Protein AF-A0A962DSA2-F1 (afdb_monomer)

Mean predicted aligned error: 4.15 Å

Secondary structure (DSSP, 8-state):
-B--HHHHHTT--SS-EEEEEEEETTEEEEEEEEEEETTEEEEEEEEE-TTS-EEE---EE-SS--BEEEEEEEETTEEEEEEEEE-

Sequence (87 aa):
FRLPSSALRNAIAEVASAVYTLTDTHGKAVQVYARMFDGQLQYALAARNSDGLLRLGGWRSFDQEPTLSWTAQATDAGWALTGASLD

Solvent-accessible surface area (backbone atoms only — not comparable to full-atom values): 5113 Å² total; per-residue (Å²): 89,75,48,65,55,79,68,44,66,80,74,46,47,70,62,72,39,81,78,46,76,44,69,37,71,88,41,75,42,36,38,33,34,36,23,34,54,95,93,36,66,28,37,25,53,20,41,45,46,96,87,68,44,75,44,75,51,71,75,44,72,66,99,57,72,41,34,45,46,74,43,68,44,84,51,99,83,41,47,40,75,74,48,74,50,75,87

Foldseek 3Di:
DWQPVVVVLVVAEQDKDWRDFDADLLGTAKTKIWHQDPNAIWIWIFGQDPVRDTDIDDIDGDPDTKDKDWDWDQDPSGIDTDDIDID

Radius of gyration: 13.62 Å; Cα contacts (8 Å, |Δi|>4): 173; chains: 1; bounding box: 34×24×35 Å

Structure (mmCIF, N/CA/C/O backbone):
data_AF-A0A962DSA2-F1
#
_entry.id   AF-A0A962DSA2-F1
#
loop_
_atom_site.group_PDB
_atom_site.id
_atom_site.type_symbol
_atom_site.label_atom_id
_atom_site.label_alt_id
_atom_site.label_comp_id
_atom_site.label_asym_id
_atom_site.label_entity_id
_atom_site.label_seq_id
_atom_site.pdbx_PDB_ins_code
_atom_site.Cartn_x
_atom_site.Cartn_y
_atom_site.Cartn_z
_atom_site.occupancy
_atom_site.B_iso_or_equiv
_atom_site.auth_seq_id
_atom_site.auth_comp_id
_atom_site.auth_asym_id
_atom_site.auth_atom_id
_atom_site.pdbx_PDB_model_num
ATOM 1 N N . PHE A 1 1 ? 2.397 9.518 1.445 1.00 88.56 1 PHE A N 1
ATOM 2 C CA . PHE A 1 1 ? 0.977 9.714 1.071 1.00 88.56 1 PHE A CA 1
ATOM 3 C C . PHE A 1 1 ? 0.107 9.401 2.280 1.00 88.56 1 PHE A C 1
ATOM 5 O O . PHE A 1 1 ? 0.323 8.369 2.898 1.00 88.56 1 PHE A O 1
ATOM 12 N N . ARG A 1 2 ? -0.828 10.281 2.648 1.00 89.62 2 ARG A N 1
ATOM 13 C CA . ARG A 1 2 ? -1.694 10.104 3.825 1.00 89.62 2 ARG A CA 1
ATOM 14 C C . ARG A 1 2 ? -2.988 9.403 3.421 1.00 89.62 2 ARG A C 1
ATOM 16 O O . ARG A 1 2 ? -3.624 9.825 2.458 1.00 89.62 2 ARG A O 1
ATOM 23 N N . LEU A 1 3 ? -3.3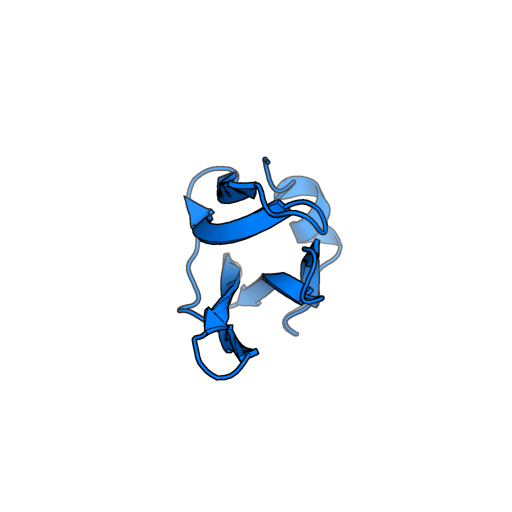61 8.345 4.133 1.00 87.88 3 LEU A N 1
ATOM 24 C CA . LEU A 1 3 ? -4.604 7.622 3.871 1.00 87.88 3 LEU A CA 1
ATOM 25 C C . LEU A 1 3 ? -5.768 8.301 4.608 1.00 87.88 3 LEU A C 1
ATOM 27 O O . LEU A 1 3 ? -5.671 8.513 5.816 1.00 87.88 3 LEU A O 1
ATOM 31 N N . PRO A 1 4 ? -6.875 8.624 3.919 1.00 82.75 4 PRO A N 1
ATOM 32 C CA . PRO A 1 4 ? -7.976 9.379 4.511 1.00 82.75 4 PRO A CA 1
ATOM 33 C C . PRO A 1 4 ? -8.884 8.475 5.359 1.00 82.75 4 PRO A C 1
ATOM 35 O O . PRO A 1 4 ? -9.969 8.075 4.932 1.00 82.75 4 PRO A O 1
ATOM 38 N N . SER A 1 5 ? -8.449 8.134 6.572 1.00 79.44 5 SER A N 1
ATOM 39 C CA . SER A 1 5 ? -9.151 7.199 7.466 1.00 79.44 5 SER A CA 1
ATOM 40 C C . SER A 1 5 ? -10.599 7.589 7.756 1.00 79.44 5 SER A C 1
ATOM 42 O O . SER A 1 5 ? -11.465 6.722 7.855 1.00 79.44 5 SER A O 1
ATOM 44 N N . SER A 1 6 ? -10.875 8.888 7.878 1.00 75.06 6 SER A N 1
ATOM 45 C CA . SER A 1 6 ? -12.215 9.423 8.149 1.00 75.06 6 SER A CA 1
ATOM 46 C C . SER A 1 6 ? -13.211 9.110 7.028 1.00 75.06 6 SER A C 1
ATOM 48 O O . SER A 1 6 ? -14.310 8.632 7.302 1.00 75.06 6 SER A O 1
ATOM 50 N N . ALA A 1 7 ? -12.811 9.303 5.769 1.00 72.56 7 ALA A N 1
ATOM 51 C CA . ALA A 1 7 ? -13.636 8.982 4.607 1.00 72.56 7 ALA A CA 1
ATOM 52 C C . ALA A 1 7 ? -13.828 7.465 4.444 1.00 72.56 7 ALA A C 1
ATOM 54 O O . ALA A 1 7 ? -14.919 7.002 4.118 1.00 72.56 7 ALA A O 1
ATOM 55 N N . LEU A 1 8 ? -12.778 6.684 4.716 1.00 73.69 8 LEU A N 1
ATOM 56 C CA . LEU A 1 8 ? -12.803 5.228 4.571 1.00 73.69 8 LEU A CA 1
ATOM 57 C C . LEU A 1 8 ? -13.712 4.544 5.598 1.00 73.69 8 LEU A C 1
ATOM 59 O O . LEU A 1 8 ? -14.386 3.575 5.259 1.00 73.69 8 LEU A O 1
ATOM 63 N N . ARG A 1 9 ? -13.793 5.059 6.829 1.00 68.06 9 ARG A N 1
ATOM 64 C CA . ARG A 1 9 ? -14.593 4.452 7.907 1.00 68.06 9 ARG A CA 1
ATOM 65 C C . ARG A 1 9 ? -16.087 4.334 7.568 1.00 68.06 9 ARG A C 1
ATOM 67 O O . ARG A 1 9 ? -16.740 3.418 8.045 1.00 68.06 9 ARG A O 1
ATOM 74 N N . ASN A 1 10 ? -16.600 5.223 6.716 1.00 65.56 10 ASN A N 1
ATOM 75 C CA . ASN A 1 10 ? -17.996 5.209 6.264 1.00 65.56 10 ASN A CA 1
ATOM 76 C C . ASN A 1 10 ? -18.225 4.368 4.995 1.00 65.56 10 ASN A C 1
ATOM 78 O O . ASN A 1 10 ? -19.369 4.080 4.657 1.00 65.56 10 ASN A O 1
ATOM 82 N N . ALA A 1 11 ? -17.158 4.006 4.278 1.00 64.81 11 ALA A N 1
ATOM 83 C CA . ALA A 1 11 ? -17.225 3.323 2.984 1.00 64.81 11 ALA A CA 1
ATOM 84 C C . ALA A 1 11 ? -16.782 1.852 3.044 1.00 64.81 11 ALA A C 1
ATOM 86 O O . ALA A 1 1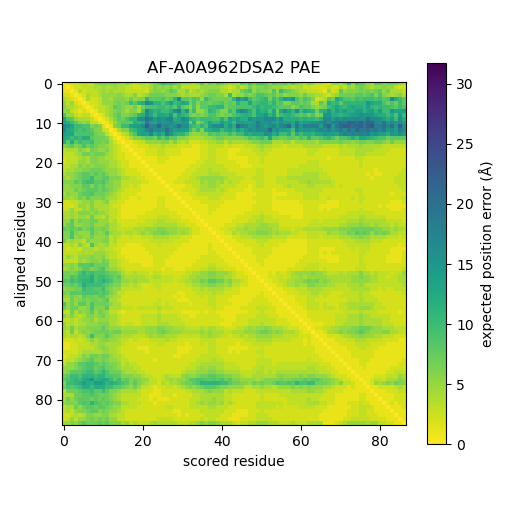1 ? -17.024 1.099 2.101 1.00 64.81 11 ALA A O 1
ATOM 87 N N . ILE A 1 12 ? -16.112 1.441 4.123 1.00 73.69 12 ILE A N 1
ATOM 88 C CA . ILE A 1 12 ? -15.507 0.116 4.255 1.00 73.69 12 ILE A CA 1
ATOM 89 C C . ILE A 1 12 ? -16.326 -0.760 5.201 1.00 73.69 12 ILE A C 1
ATOM 91 O O . ILE A 1 12 ? -16.605 -0.388 6.338 1.00 73.69 12 ILE A O 1
ATOM 95 N N . ALA A 1 13 ? -16.667 -1.952 4.717 1.00 65.56 13 ALA A N 1
ATOM 96 C CA . ALA A 1 13 ? -17.342 -2.997 5.476 1.00 65.56 13 ALA A CA 1
ATOM 97 C C . ALA A 1 13 ? -16.337 -3.919 6.201 1.00 65.56 13 ALA A C 1
ATOM 99 O O . ALA A 1 13 ? -15.123 -3.706 6.181 1.00 65.56 13 ALA A O 1
ATOM 100 N N . GLU A 1 14 ? -16.837 -4.983 6.829 1.00 67.44 14 GLU A N 1
ATOM 101 C CA . GLU A 1 14 ? -15.997 -6.012 7.462 1.00 67.44 14 GLU A CA 1
ATOM 102 C C . GLU A 1 14 ? -15.073 -6.727 6.454 1.00 67.44 14 GLU A C 1
ATOM 104 O O . GLU A 1 14 ? -13.986 -7.211 6.781 1.00 67.44 14 GLU A O 1
ATOM 109 N N . VAL A 1 15 ? -15.474 -6.727 5.179 1.00 79.44 15 VAL A N 1
ATOM 110 C CA . VAL A 1 15 ? -14.681 -7.254 4.070 1.00 79.44 15 VAL A CA 1
ATOM 111 C C . VAL A 1 15 ? -13.563 -6.279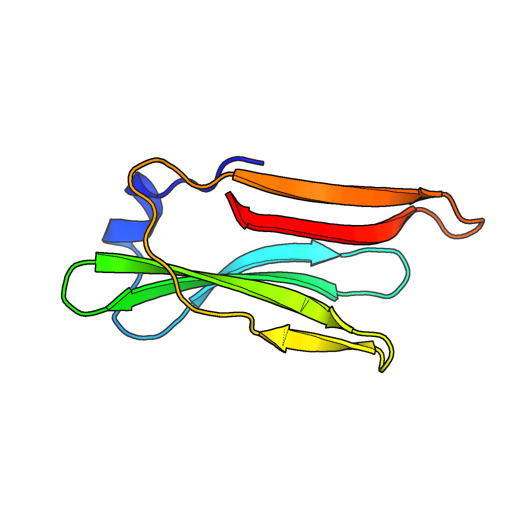 3.696 1.00 79.44 15 VAL A C 1
ATOM 113 O O . VAL A 1 15 ? -13.798 -5.124 3.333 1.00 79.44 15 VAL A O 1
ATOM 116 N N . ALA A 1 16 ? -12.331 -6.787 3.723 1.00 87.81 16 ALA A N 1
ATOM 117 C CA . ALA A 1 16 ? -11.143 -6.056 3.310 1.00 87.81 16 ALA A CA 1
ATOM 118 C C . ALA A 1 16 ? -11.251 -5.536 1.872 1.00 87.81 16 ALA A C 1
ATOM 120 O O . ALA A 1 16 ? -11.473 -6.301 0.936 1.00 87.81 16 ALA A O 1
ATOM 121 N N . SER A 1 17 ? -11.021 -4.236 1.702 1.00 91.44 17 SER A N 1
ATOM 122 C CA . SER A 1 17 ? -11.077 -3.551 0.411 1.00 91.44 17 SER A CA 1
ATOM 123 C C . SER A 1 17 ? -9.757 -2.855 0.105 1.00 91.44 17 SER A C 1
ATOM 125 O O . SER A 1 17 ? -9.070 -2.368 1.004 1.00 91.44 17 SER A O 1
ATOM 127 N N . ALA A 1 18 ? -9.387 -2.811 -1.174 1.00 93.19 18 ALA A N 1
ATOM 128 C CA . ALA A 1 18 ? -8.220 -2.070 -1.634 1.00 93.19 18 ALA A CA 1
ATOM 129 C C . ALA A 1 18 ? -8.510 -0.566 -1.582 1.00 93.19 18 ALA A C 1
ATOM 131 O O . ALA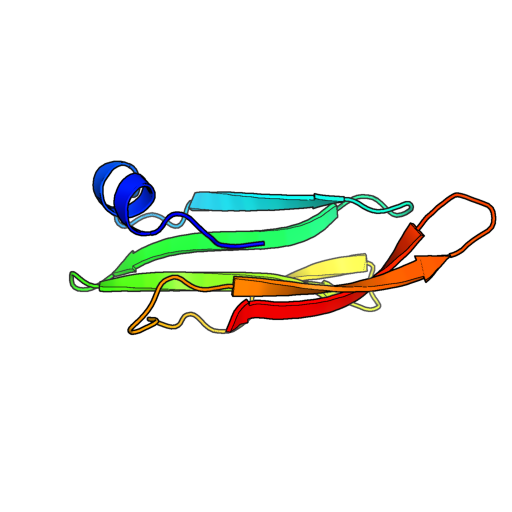 A 1 18 ? -9.451 -0.104 -2.221 1.00 93.19 18 ALA A O 1
ATOM 132 N N . VAL A 1 19 ? -7.698 0.195 -0.851 1.00 94.31 19 VAL A N 1
ATOM 133 C CA . VAL A 1 19 ? -7.890 1.649 -0.683 1.00 94.31 19 VAL A CA 1
ATOM 134 C C . VAL A 1 19 ? -6.827 2.480 -1.381 1.00 94.31 19 VAL A C 1
ATOM 136 O O . VAL A 1 19 ? -7.032 3.662 -1.639 1.00 94.31 19 VAL A O 1
ATOM 139 N N . TYR A 1 20 ? -5.687 1.869 -1.699 1.00 95.19 20 TYR A N 1
ATOM 140 C CA . TYR A 1 20 ? -4.633 2.508 -2.470 1.00 95.19 20 TYR A CA 1
ATOM 141 C C . TYR A 1 20 ? -3.810 1.465 -3.220 1.00 95.19 20 TYR A C 1
ATOM 143 O O . TYR A 1 20 ? -3.587 0.362 -2.721 1.00 95.19 20 TYR A O 1
ATOM 151 N N . THR A 1 21 ? -3.347 1.809 -4.417 1.00 96.81 21 THR A N 1
ATOM 152 C CA . THR A 1 21 ? -2.456 0.972 -5.227 1.00 96.81 21 THR A CA 1
ATOM 153 C C . THR A 1 21 ? -1.360 1.842 -5.814 1.00 96.81 21 THR A C 1
ATOM 155 O O . THR A 1 21 ? -1.643 2.924 -6.323 1.00 96.81 21 THR A O 1
ATOM 158 N N . LEU A 1 22 ? -0.128 1.340 -5.777 1.00 96.75 22 LEU A N 1
ATOM 159 C CA . LEU A 1 22 ? 1.015 1.955 -6.435 1.00 96.75 22 LEU A CA 1
ATOM 160 C C . LEU A 1 22 ? 1.618 0.971 -7.438 1.00 96.75 22 LEU A C 1
ATOM 162 O O . LEU A 1 22 ? 1.911 -0.186 -7.113 1.00 96.75 22 LEU A O 1
ATOM 166 N N . THR A 1 23 ? 1.785 1.448 -8.665 1.00 96.88 23 THR A N 1
ATOM 167 C CA . THR A 1 23 ? 2.391 0.710 -9.772 1.00 96.88 23 THR A CA 1
ATOM 168 C C . THR A 1 23 ? 3.747 1.298 -10.117 1.00 96.88 23 THR A C 1
ATOM 170 O O . THR A 1 23 ? 3.937 2.511 -10.047 1.00 96.88 23 THR A O 1
ATO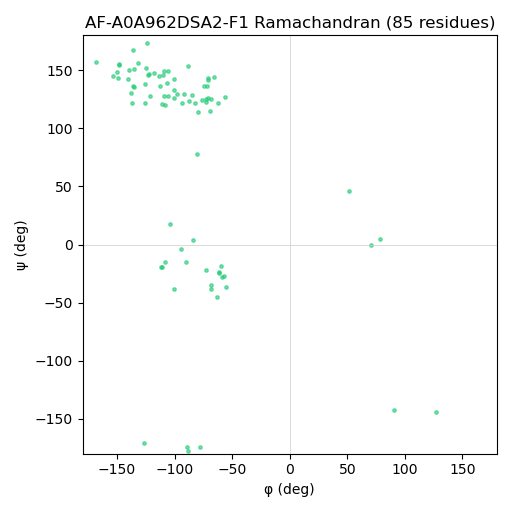M 173 N N . ASP A 1 24 ? 4.662 0.435 -10.524 1.00 96.19 24 ASP A N 1
ATOM 174 C CA . ASP A 1 24 ? 5.989 0.784 -11.007 1.00 96.19 24 ASP A CA 1
ATOM 175 C C . ASP A 1 24 ? 6.225 0.155 -12.389 1.00 96.19 24 ASP A C 1
ATOM 177 O O . ASP A 1 24 ? 5.298 -0.383 -13.004 1.00 96.19 24 ASP A O 1
ATOM 181 N N . THR A 1 25 ? 7.456 0.209 -12.894 1.00 95.81 25 THR A N 1
ATOM 182 C CA . THR A 1 25 ? 7.812 -0.358 -14.208 1.00 95.81 25 THR A CA 1
ATOM 183 C C . THR A 1 25 ? 7.559 -1.862 -14.341 1.00 95.81 25 THR A C 1
ATOM 185 O O . THR A 1 25 ? 7.434 -2.359 -15.457 1.00 95.81 25 THR A O 1
ATOM 188 N N . HIS A 1 26 ? 7.418 -2.588 -13.230 1.00 94.06 26 HIS A N 1
ATOM 189 C CA . HIS A 1 26 ? 7.128 -4.022 -13.198 1.00 94.06 26 HIS A CA 1
ATOM 190 C C . HIS A 1 26 ? 5.660 -4.313 -12.826 1.00 94.06 26 HIS A C 1
ATOM 192 O O . HIS A 1 26 ? 5.318 -5.422 -12.409 1.00 94.06 26 HIS A O 1
ATOM 198 N N . GLY A 1 27 ? 4.774 -3.319 -12.927 1.00 95.25 27 GLY A N 1
ATOM 199 C CA . GLY A 1 27 ? 3.354 -3.449 -12.614 1.00 95.25 27 GLY A CA 1
ATOM 200 C C . GLY A 1 27 ? 3.039 -3.126 -11.155 1.00 95.25 27 GLY A C 1
ATOM 201 O O . GLY A 1 27 ? 3.581 -2.191 -10.574 1.00 95.25 27 GLY A O 1
ATOM 202 N N . LYS A 1 28 ? 2.103 -3.858 -10.542 1.00 96.81 28 LYS A N 1
ATOM 203 C CA . LYS A 1 28 ? 1.650 -3.558 -9.177 1.00 96.81 28 LYS A CA 1
ATOM 204 C C . LYS A 1 28 ? 2.754 -3.856 -8.158 1.00 96.81 28 LYS A C 1
ATOM 206 O O . LYS A 1 28 ? 3.124 -5.013 -7.974 1.00 96.81 28 LYS A O 1
ATOM 211 N N . ALA A 1 29 ? 3.249 -2.820 -7.488 1.00 97.50 29 ALA A N 1
ATOM 212 C CA . ALA A 1 29 ? 4.330 -2.931 -6.512 1.00 97.50 29 ALA A CA 1
ATOM 213 C C . ALA A 1 29 ? 3.803 -2.935 -5.073 1.00 97.50 29 ALA A C 1
ATOM 215 O O . ALA A 1 29 ? 4.307 -3.671 -4.226 1.00 97.50 29 ALA A O 1
ATOM 216 N N . VAL A 1 30 ? 2.771 -2.132 -4.805 1.00 97.62 30 VAL A N 1
ATOM 217 C CA . VAL A 1 30 ? 2.175 -1.982 -3.476 1.00 97.62 30 VAL A CA 1
ATOM 218 C C . VAL A 1 30 ? 0.658 -1.893 -3.580 1.00 97.62 30 VAL A C 1
ATOM 220 O O . VAL A 1 30 ? 0.119 -1.252 -4.484 1.00 97.62 30 VAL A O 1
ATOM 223 N N . GLN A 1 31 ? -0.037 -2.493 -2.617 1.00 97.94 31 GLN A N 1
ATOM 224 C CA . GLN A 1 31 ? -1.464 -2.292 -2.408 1.00 97.94 31 GLN A CA 1
ATOM 225 C C . GLN A 1 31 ? -1.763 -2.163 -0.917 1.00 97.94 31 GLN A C 1
ATOM 227 O O . GLN A 1 31 ? -1.338 -2.995 -0.119 1.00 97.94 31 GLN A O 1
ATOM 232 N N . VAL A 1 32 ? -2.511 -1.130 -0.541 1.00 97.62 32 VAL A N 1
ATOM 233 C CA . VAL A 1 32 ? -3.013 -0.968 0.822 1.00 97.62 32 VAL A CA 1
ATOM 234 C C . VAL A 1 32 ? -4.444 -1.467 0.869 1.00 97.62 32 VAL A C 1
ATOM 236 O O . VAL A 1 32 ? -5.285 -1.055 0.066 1.00 97.62 32 VAL A O 1
ATOM 239 N N . TYR A 1 33 ? -4.710 -2.334 1.835 1.00 96.50 33 TYR A N 1
ATOM 240 C CA . TYR A 1 33 ? -6.048 -2.775 2.178 1.00 96.50 33 TYR A CA 1
ATOM 241 C C . TYR A 1 33 ? -6.492 -2.127 3.476 1.00 96.50 33 TYR A C 1
ATOM 243 O O . TYR A 1 33 ? -5.671 -1.877 4.359 1.00 96.50 33 TYR A O 1
ATOM 251 N N . ALA A 1 34 ? -7.793 -1.909 3.597 1.00 96.00 34 ALA A N 1
ATOM 252 C CA . ALA A 1 34 ? -8.419 -1.527 4.847 1.00 96.00 34 ALA A CA 1
ATOM 253 C C . ALA A 1 34 ? -9.697 -2.336 5.080 1.00 96.00 34 ALA A C 1
ATOM 255 O O . ALA A 1 34 ? -10.343 -2.787 4.130 1.00 96.00 34 ALA A O 1
ATOM 256 N N . ARG A 1 35 ? -10.032 -2.542 6.352 1.00 94.19 35 ARG A N 1
ATOM 257 C CA . ARG A 1 35 ? -11.246 -3.232 6.802 1.00 94.19 35 ARG A CA 1
ATOM 258 C C . ARG A 1 35 ? -11.715 -2.657 8.130 1.00 94.19 35 ARG A C 1
ATOM 260 O O . ARG A 1 35 ? -10.887 -2.191 8.914 1.00 94.19 35 ARG A O 1
ATOM 267 N N . MET A 1 36 ? -13.005 -2.769 8.411 1.00 92.81 36 MET A N 1
ATOM 268 C CA . MET A 1 36 ? -13.504 -2.654 9.780 1.00 92.81 36 MET A CA 1
ATOM 269 C C . MET A 1 36 ? -13.440 -4.032 10.439 1.00 92.81 36 MET A C 1
ATOM 271 O O . MET A 1 36 ? -13.990 -4.988 9.913 1.00 92.81 36 MET A O 1
ATOM 275 N N . PHE A 1 37 ? -12.752 -4.164 11.566 1.00 91.00 37 PHE A N 1
ATOM 276 C CA . PHE A 1 37 ? -12.674 -5.414 12.318 1.00 91.00 37 PHE A CA 1
ATOM 277 C C . PHE A 1 37 ? -12.827 -5.103 13.801 1.00 91.00 37 PHE A C 1
ATOM 279 O O . PHE A 1 37 ? -12.071 -4.294 14.335 1.00 91.00 37 PHE A O 1
ATOM 286 N N . ASP A 1 38 ? -13.837 -5.702 14.433 1.00 89.62 38 ASP A N 1
ATOM 287 C CA . ASP A 1 38 ? -14.187 -5.465 15.840 1.00 89.62 38 ASP A CA 1
ATOM 288 C C . ASP A 1 38 ? -14.339 -3.967 16.187 1.00 89.62 38 ASP A C 1
ATOM 290 O O . ASP A 1 38 ? -13.742 -3.428 17.117 1.00 89.62 38 ASP A O 1
ATOM 294 N N . GLY A 1 39 ? -15.062 -3.230 15.334 1.00 87.94 39 GLY A N 1
ATOM 295 C CA . GLY A 1 39 ? -15.271 -1.784 15.492 1.00 87.94 39 GLY A CA 1
ATOM 296 C C . GLY A 1 39 ? -14.032 -0.913 15.239 1.00 87.94 39 GLY A C 1
ATOM 297 O O . GLY A 1 39 ? -14.126 0.316 15.289 1.00 87.94 39 GLY A O 1
ATOM 298 N N . GLN A 1 40 ? -12.884 -1.509 14.906 1.00 91.12 40 GLN A N 1
ATOM 299 C CA . GLN A 1 40 ? -11.649 -0.794 14.606 1.00 91.12 40 GLN A CA 1
ATOM 300 C C . GLN A 1 40 ? -11.329 -0.802 13.113 1.00 91.12 40 GLN A C 1
ATOM 302 O O . GLN A 1 40 ? -11.451 -1.814 12.427 1.00 91.12 40 GLN A O 1
ATOM 307 N N . LEU A 1 41 ? -10.869 0.342 12.610 1.00 92.88 41 LEU A N 1
ATOM 308 C CA . LEU A 1 41 ? -10.353 0.445 11.252 1.00 92.88 41 LEU A CA 1
ATOM 309 C C . LEU A 1 41 ? -8.920 -0.093 11.229 1.00 92.88 41 LEU A C 1
ATOM 311 O O . LEU A 1 41 ? -8.025 0.496 11.835 1.00 92.88 41 LEU A O 1
ATOM 315 N N . GLN A 1 42 ? -8.719 -1.205 10.529 1.00 95.50 42 GLN A N 1
ATOM 316 C CA . GLN A 1 42 ? -7.419 -1.841 10.356 1.00 95.50 42 GLN A CA 1
ATOM 317 C C . GLN A 1 42 ? -6.925 -1.676 8.926 1.00 95.50 42 GLN A C 1
ATOM 319 O O . GLN A 1 42 ? -7.712 -1.691 7.979 1.00 95.50 42 GLN A O 1
ATOM 324 N N . TYR A 1 43 ? -5.606 -1.617 8.774 1.00 97.12 43 TYR A N 1
ATOM 325 C CA . TYR A 1 43 ? -4.934 -1.589 7.485 1.00 97.12 43 TYR A CA 1
ATOM 326 C C . TYR A 1 43 ? -3.914 -2.712 7.379 1.00 97.12 43 TYR A C 1
ATOM 328 O O . TYR A 1 43 ? -3.317 -3.126 8.374 1.00 97.12 43 TYR A O 1
ATOM 336 N N . ALA A 1 44 ? -3.679 -3.158 6.152 1.00 97.75 44 ALA A N 1
ATOM 337 C CA . ALA A 1 44 ? -2.587 -4.055 5.815 1.00 97.75 44 ALA A CA 1
ATOM 338 C C . ALA A 1 44 ? -1.899 -3.573 4.536 1.00 97.75 44 ALA A C 1
ATOM 340 O O . ALA A 1 44 ? -2.547 -3.206 3.552 1.00 97.75 44 ALA A O 1
ATOM 341 N N . LEU A 1 45 ? -0.569 -3.585 4.561 1.00 98.19 45 LEU A N 1
ATOM 342 C CA . LEU A 1 45 ? 0.267 -3.282 3.408 1.00 98.19 45 LEU A CA 1
ATOM 343 C C . LEU A 1 45 ? 0.610 -4.590 2.699 1.00 98.19 45 LEU A C 1
ATOM 345 O O . LEU A 1 45 ? 1.202 -5.477 3.309 1.00 98.19 45 LEU A O 1
ATOM 349 N N . ALA A 1 46 ? 0.264 -4.706 1.422 1.00 98.12 46 ALA A N 1
ATOM 350 C CA . ALA A 1 46 ? 0.805 -5.736 0.553 1.00 98.12 46 ALA A CA 1
ATOM 351 C C . ALA A 1 46 ? 1.915 -5.145 -0.316 1.00 98.12 46 ALA A C 1
ATOM 353 O O . ALA A 1 46 ? 1.682 -4.161 -1.018 1.00 98.12 46 ALA A O 1
ATOM 354 N N . ALA A 1 47 ? 3.096 -5.757 -0.290 1.00 97.69 47 ALA A N 1
ATOM 355 C CA . ALA A 1 47 ? 4.241 -5.353 -1.101 1.00 97.69 47 ALA A CA 1
ATOM 356 C C . ALA A 1 47 ? 4.702 -6.512 -1.987 1.00 97.69 47 ALA A C 1
ATOM 358 O O . ALA A 1 47 ? 4.574 -7.684 -1.616 1.00 97.69 47 ALA A O 1
ATOM 359 N N . ARG A 1 48 ? 5.205 -6.187 -3.178 1.00 97.19 48 ARG A N 1
ATOM 360 C CA . ARG A 1 48 ? 5.711 -7.180 -4.125 1.00 97.19 48 ARG A CA 1
ATOM 361 C C . ARG A 1 48 ? 7.023 -7.755 -3.597 1.00 97.19 48 ARG A C 1
ATOM 363 O O . ARG A 1 48 ? 7.937 -7.002 -3.279 1.00 97.19 48 ARG A O 1
ATOM 370 N N . ASN A 1 49 ? 7.100 -9.077 -3.483 1.00 92.88 49 ASN A N 1
ATOM 371 C CA . ASN A 1 49 ? 8.311 -9.773 -3.055 1.00 92.88 49 ASN A CA 1
ATOM 372 C C . ASN A 1 49 ? 9.236 -10.095 -4.246 1.00 92.88 49 ASN A C 1
ATOM 374 O O . ASN A 1 49 ? 8.934 -9.765 -5.394 1.00 92.88 49 ASN A O 1
ATOM 378 N N . SER A 1 50 ? 10.356 -10.769 -3.969 1.00 90.75 50 SER A N 1
ATOM 379 C CA . SER A 1 50 ? 11.330 -11.217 -4.977 1.00 90.75 50 SER A CA 1
ATOM 380 C C . SER A 1 50 ? 10.738 -12.117 -6.064 1.00 90.75 50 SER A C 1
ATOM 382 O O . SER A 1 50 ? 11.240 -12.121 -7.181 1.00 90.75 50 SER A O 1
ATOM 384 N N . ASP A 1 51 ? 9.657 -12.840 -5.763 1.00 92.06 51 ASP A N 1
ATOM 385 C CA . ASP A 1 51 ? 8.983 -13.735 -6.713 1.00 92.06 51 ASP A CA 1
ATOM 386 C C . ASP A 1 51 ? 7.988 -12.980 -7.613 1.00 92.06 51 ASP A C 1
ATOM 388 O O . ASP A 1 51 ? 7.237 -13.589 -8.372 1.00 92.06 51 ASP A O 1
ATOM 392 N N . GLY A 1 52 ? 7.921 -11.648 -7.495 1.00 92.50 52 GLY A N 1
ATOM 393 C CA . GLY A 1 52 ? 7.016 -10.800 -8.268 1.00 92.50 52 GLY A CA 1
ATOM 394 C C . GLY A 1 52 ? 5.569 -10.794 -7.768 1.00 92.50 52 GLY A C 1
ATOM 395 O O . GLY A 1 52 ? 4.717 -10.154 -8.383 1.00 92.50 52 GLY A O 1
ATOM 396 N N . LEU A 1 53 ? 5.270 -11.454 -6.644 1.00 94.81 53 LEU A N 1
ATOM 397 C CA . LEU A 1 53 ? 3.919 -11.558 -6.091 1.00 94.81 53 LEU A CA 1
ATOM 398 C C . LEU A 1 53 ? 3.705 -10.573 -4.942 1.00 94.81 53 LEU A C 1
ATOM 400 O O . LEU A 1 53 ? 4.581 -10.370 -4.101 1.00 94.81 53 LEU A O 1
ATOM 404 N N . LEU A 1 54 ? 2.504 -9.995 -4.856 1.00 96.19 54 LEU A N 1
ATOM 405 C CA . LEU A 1 54 ? 2.107 -9.225 -3.679 1.00 96.19 54 LEU A CA 1
ATOM 406 C C . LEU A 1 54 ? 1.947 -10.150 -2.471 1.00 96.19 54 LEU A C 1
ATOM 408 O O . LEU A 1 54 ? 1.167 -11.104 -2.500 1.00 96.19 54 LEU A O 1
ATOM 412 N N . ARG A 1 55 ? 2.645 -9.829 -1.383 1.00 96.62 55 ARG A N 1
ATOM 413 C CA . ARG A 1 55 ? 2.517 -10.509 -0.094 1.00 96.62 55 ARG A CA 1
ATOM 414 C C . ARG A 1 55 ? 1.876 -9.565 0.904 1.00 96.62 55 ARG A C 1
ATOM 416 O O . ARG A 1 55 ? 2.392 -8.476 1.140 1.00 96.62 55 ARG A O 1
ATOM 423 N N . LEU A 1 56 ? 0.736 -9.978 1.453 1.00 97.06 5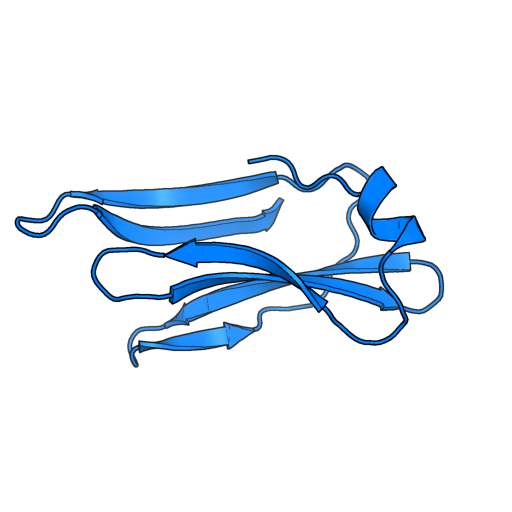6 LEU A N 1
ATOM 424 C CA . LEU A 1 56 ? 0.015 -9.213 2.462 1.00 97.06 56 LEU A CA 1
ATOM 425 C C . LEU A 1 56 ? 0.773 -9.275 3.793 1.00 97.06 56 LEU A C 1
ATOM 427 O O . LEU A 1 56 ? 1.069 -10.362 4.285 1.00 97.06 56 LEU A O 1
ATOM 431 N N . GLY A 1 57 ? 1.079 -8.112 4.360 1.00 96.62 57 GLY A N 1
ATOM 432 C CA . GLY A 1 57 ? 1.615 -7.987 5.710 1.00 96.62 57 GLY A CA 1
ATOM 433 C C . GLY A 1 57 ? 0.542 -8.127 6.793 1.00 96.62 57 GLY A C 1
ATOM 434 O O . GLY A 1 57 ? -0.627 -8.406 6.523 1.00 96.62 57 GLY A O 1
ATOM 435 N N . GLY A 1 58 ? 0.948 -7.904 8.042 1.00 96.88 58 GLY A N 1
ATOM 436 C CA . GLY A 1 58 ? 0.040 -7.937 9.186 1.00 96.88 58 GLY A CA 1
ATOM 437 C C . GLY A 1 58 ? -1.008 -6.821 9.149 1.00 96.88 58 GLY A C 1
ATOM 438 O O . GLY A 1 58 ? -0.724 -5.692 8.740 1.00 96.88 58 GLY A O 1
ATOM 439 N N . TRP A 1 59 ? -2.211 -7.149 9.620 1.00 97.06 59 TRP A N 1
ATOM 440 C CA . TRP A 1 59 ? -3.258 -6.172 9.905 1.00 97.06 59 TRP A CA 1
ATOM 441 C C . TRP A 1 59 ? -2.936 -5.408 11.185 1.00 97.06 59 TRP A C 1
ATOM 443 O O . TRP A 1 59 ? -2.551 -6.012 12.185 1.00 97.06 59 TRP A O 1
ATOM 453 N N . ARG A 1 60 ? -3.129 -4.090 11.166 1.00 96.75 60 ARG A N 1
ATOM 454 C CA . ARG A 1 60 ? -2.924 -3.225 12.333 1.00 96.75 60 ARG A CA 1
ATOM 455 C C . ARG A 1 60 ? -3.847 -2.017 12.313 1.00 96.75 60 ARG A C 1
ATOM 457 O O . ARG A 1 60 ? -4.195 -1.509 11.246 1.00 96.75 60 ARG A O 1
ATOM 464 N N . SER A 1 61 ? -4.221 -1.574 13.503 1.00 95.38 61 SER A N 1
ATOM 465 C CA . SER A 1 61 ? -4.899 -0.300 13.736 1.00 95.38 61 SER A CA 1
ATOM 466 C C . SER A 1 61 ? -3.851 0.800 13.927 1.00 95.38 61 SER A C 1
ATOM 468 O O . SER A 1 61 ? -2.734 0.520 14.358 1.00 95.38 61 SER A O 1
ATOM 470 N N . PHE A 1 62 ? -4.216 2.041 13.615 1.00 93.06 62 PHE A N 1
ATOM 471 C CA . PHE A 1 62 ? -3.375 3.217 13.834 1.00 93.06 62 PHE A CA 1
ATOM 472 C C . PHE A 1 62 ? -4.155 4.246 14.652 1.00 93.06 62 PHE A C 1
ATOM 474 O O . PHE A 1 62 ? -5.336 4.477 14.383 1.00 93.06 62 PHE A O 1
ATOM 481 N N . ASP A 1 63 ? -3.490 4.871 15.625 1.00 89.81 63 ASP A N 1
ATOM 482 C CA . ASP A 1 63 ? -4.096 5.914 16.467 1.00 89.81 63 ASP A CA 1
ATOM 483 C C . ASP A 1 63 ? -4.289 7.233 15.707 1.00 89.81 63 ASP A C 1
ATOM 485 O O . ASP A 1 63 ? -5.107 8.070 16.086 1.00 89.81 63 ASP A O 1
ATOM 489 N N . GLN A 1 64 ? -3.526 7.425 14.631 1.00 90.44 64 GLN A N 1
ATOM 490 C CA . GLN A 1 64 ? -3.573 8.579 13.739 1.00 90.44 64 GLN A CA 1
ATOM 491 C C . GLN A 1 64 ? -3.818 8.121 12.297 1.00 90.44 64 GLN A C 1
ATOM 493 O O . GLN A 1 64 ? -3.842 6.928 11.995 1.00 90.44 64 GLN A O 1
ATOM 498 N N . GLU A 1 65 ? -4.020 9.072 11.385 1.00 90.25 65 GLU A N 1
ATOM 499 C CA . GLU A 1 65 ? -4.110 8.745 9.962 1.00 90.25 65 GLU A CA 1
ATOM 500 C C . GLU A 1 65 ? -2.794 8.129 9.464 1.00 90.25 65 GLU A C 1
ATOM 502 O O . GLU A 1 65 ? -1.754 8.793 9.545 1.00 90.25 65 GLU A O 1
ATOM 507 N N . PRO A 1 66 ? -2.827 6.898 8.921 1.00 94.88 66 PRO A N 1
ATOM 508 C CA . PRO A 1 66 ? -1.616 6.220 8.517 1.00 94.88 66 PRO A CA 1
ATOM 509 C C . PRO A 1 66 ? -1.017 6.870 7.273 1.00 94.88 66 PRO A C 1
ATOM 511 O O . PRO A 1 66 ? -1.712 7.298 6.339 1.00 94.88 66 PRO A O 1
ATOM 514 N N . THR A 1 67 ? 0.306 6.903 7.248 1.00 96.69 67 THR A N 1
ATOM 515 C CA . THR A 1 67 ? 1.112 7.423 6.156 1.00 96.69 67 THR A CA 1
ATOM 516 C C . THR A 1 67 ? 1.795 6.272 5.435 1.00 96.69 67 THR A C 1
ATOM 518 O O . THR A 1 67 ? 2.583 5.524 6.003 1.00 96.69 67 THR A O 1
ATOM 521 N N . LEU A 1 68 ? 1.504 6.144 4.142 1.00 97.62 68 LEU A N 1
ATOM 522 C CA . LEU A 1 68 ? 2.242 5.275 3.235 1.00 97.62 68 LEU A CA 1
ATOM 523 C C . LEU A 1 68 ? 3.506 5.997 2.760 1.00 97.62 68 LEU A C 1
ATOM 525 O O . LEU A 1 68 ? 3.412 7.052 2.118 1.00 97.62 68 LEU A O 1
ATOM 529 N N . SER A 1 69 ? 4.658 5.391 3.015 1.00 97.69 69 SER A N 1
ATOM 530 C CA . SER A 1 69 ? 5.971 5.839 2.550 1.00 97.69 69 SER A CA 1
ATOM 531 C C . SER A 1 69 ? 6.590 4.777 1.645 1.00 97.69 69 SER A C 1
ATOM 533 O O . SER A 1 69 ? 6.337 3.586 1.819 1.00 97.69 69 SER A O 1
ATOM 535 N N . TRP A 1 70 ? 7.382 5.186 0.655 1.00 97.19 70 TRP A N 1
ATOM 536 C CA . TRP A 1 70 ? 8.063 4.257 -0.247 1.00 97.19 70 TRP A CA 1
ATOM 537 C C . TRP A 1 70 ? 9.400 4.809 -0.728 1.00 97.19 70 TRP A C 1
ATOM 539 O O . TRP A 1 70 ? 9.604 6.021 -0.795 1.00 97.19 70 TRP A O 1
ATOM 549 N N . THR A 1 71 ? 10.292 3.896 -1.099 1.00 97.38 71 THR A N 1
ATOM 550 C CA . THR A 1 71 ? 11.542 4.190 -1.800 1.00 97.38 71 THR A CA 1
ATOM 551 C C . THR A 1 71 ? 11.488 3.603 -3.200 1.00 97.38 71 THR A C 1
ATOM 553 O O . THR A 1 71 ? 10.901 2.543 -3.429 1.00 97.38 71 THR A O 1
ATOM 556 N N . ALA A 1 72 ? 12.099 4.301 -4.152 1.00 97.00 72 ALA A N 1
ATOM 557 C CA . ALA A 1 72 ? 12.186 3.860 -5.532 1.00 97.00 72 ALA A CA 1
ATOM 558 C C . ALA A 1 72 ? 13.571 4.162 -6.101 1.00 97.00 72 ALA A C 1
ATOM 560 O O . ALA A 1 72 ? 14.222 5.130 -5.708 1.00 97.00 72 ALA A O 1
ATOM 561 N N . GLN A 1 73 ? 13.997 3.329 -7.039 1.00 97.31 73 GLN A N 1
ATOM 562 C CA . GLN A 1 73 ? 15.229 3.483 -7.789 1.00 97.31 73 GLN A CA 1
ATOM 563 C C . GLN A 1 73 ? 14.895 3.774 -9.253 1.00 97.31 73 GLN A C 1
ATOM 565 O O . GLN A 1 73 ? 14.002 3.151 -9.832 1.00 97.31 73 GLN A O 1
ATOM 570 N N . ALA A 1 74 ? 15.608 4.731 -9.845 1.00 97.06 74 ALA A N 1
ATOM 571 C CA . ALA A 1 74 ? 15.505 5.010 -11.269 1.00 97.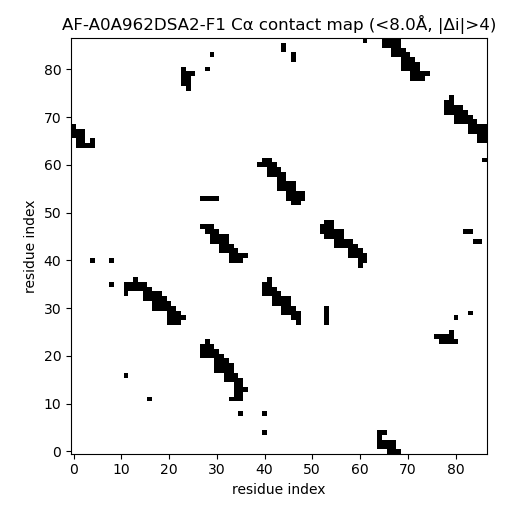06 74 ALA A CA 1
ATOM 572 C C . ALA A 1 74 ? 16.142 3.873 -12.084 1.00 97.06 74 ALA A C 1
ATOM 574 O O . ALA A 1 74 ? 17.175 3.315 -11.713 1.00 97.06 74 ALA A O 1
ATOM 575 N N . THR A 1 75 ? 15.512 3.549 -13.202 1.00 94.88 75 THR A N 1
ATOM 576 C CA . THR A 1 75 ? 15.908 2.537 -14.183 1.00 94.88 75 THR A CA 1
ATOM 577 C C . THR A 1 75 ? 15.726 3.122 -15.580 1.00 94.88 75 THR A C 1
ATOM 579 O O . THR A 1 75 ? 15.024 4.123 -15.745 1.00 94.88 75 THR A O 1
ATOM 582 N N . ASP A 1 76 ? 16.270 2.461 -16.599 1.00 94.94 76 ASP A N 1
ATOM 583 C CA . ASP A 1 76 ? 16.107 2.892 -17.995 1.00 94.94 76 ASP A CA 1
ATOM 584 C C . ASP A 1 76 ? 14.637 2.892 -18.456 1.00 94.94 76 ASP A C 1
ATOM 586 O O . ASP A 1 76 ? 14.266 3.624 -19.370 1.00 94.94 76 ASP A O 1
ATOM 590 N N . ALA A 1 77 ? 13.779 2.102 -17.800 1.00 92.50 77 ALA A N 1
ATOM 591 C CA . ALA A 1 77 ? 12.351 2.000 -18.098 1.00 92.50 77 ALA A CA 1
ATOM 592 C C . ALA A 1 77 ? 11.466 2.929 -17.240 1.00 92.50 77 ALA A C 1
ATOM 594 O O . ALA A 1 77 ? 10.251 2.959 -17.436 1.00 92.50 77 ALA A O 1
ATOM 595 N N . GLY A 1 78 ? 12.035 3.661 -16.272 1.00 95.25 78 GLY A N 1
ATOM 596 C CA . GLY A 1 78 ? 11.297 4.473 -15.296 1.00 95.25 78 GLY A CA 1
ATOM 597 C C . GLY A 1 78 ? 11.678 4.152 -13.851 1.00 95.25 78 GLY A C 1
ATOM 598 O O . GLY A 1 78 ? 12.832 3.865 -13.558 1.00 95.25 78 GLY A O 1
ATOM 599 N N . TRP A 1 79 ? 10.726 4.193 -12.922 1.00 96.06 79 TRP A N 1
ATOM 600 C CA . TRP A 1 79 ? 10.991 3.941 -11.501 1.00 96.06 79 TRP A CA 1
ATOM 601 C C . TRP A 1 79 ? 10.595 2.525 -11.097 1.00 96.06 79 TRP A C 1
ATOM 603 O O . TRP A 1 79 ? 9.483 2.091 -11.390 1.00 96.06 79 TRP A O 1
ATOM 613 N N . ALA A 1 80 ? 11.483 1.847 -10.375 1.00 95.88 80 ALA A N 1
ATOM 614 C CA . ALA A 1 80 ? 11.216 0.574 -9.720 1.00 95.88 80 ALA A CA 1
ATOM 615 C C . ALA A 1 80 ? 11.159 0.785 -8.204 1.00 95.88 80 ALA A C 1
ATOM 617 O O . ALA A 1 80 ? 12.072 1.369 -7.617 1.00 95.88 80 ALA A O 1
ATOM 618 N N . LEU A 1 81 ? 10.090 0.330 -7.556 1.00 96.38 81 LEU A N 1
ATOM 619 C CA . LEU A 1 81 ? 9.967 0.436 -6.105 1.00 96.38 81 LEU A CA 1
ATOM 620 C C . LEU A 1 81 ? 10.921 -0.543 -5.412 1.00 96.38 81 LEU A C 1
ATOM 622 O O . LEU A 1 81 ? 11.003 -1.709 -5.791 1.00 96.38 81 LEU A O 1
ATOM 626 N N . THR A 1 82 ? 11.606 -0.077 -4.368 1.00 95.19 82 THR A N 1
ATOM 627 C CA . THR A 1 82 ? 12.570 -0.873 -3.588 1.00 95.19 82 THR A CA 1
ATOM 628 C C . THR A 1 82 ? 12.099 -1.158 -2.166 1.00 95.19 82 THR A C 1
ATOM 630 O O . THR A 1 82 ? 12.580 -2.095 -1.536 1.00 95.19 82 THR A O 1
ATOM 633 N N . GLY A 1 83 ? 11.135 -0.388 -1.661 1.00 94.94 83 GLY A N 1
ATOM 634 C CA . GLY A 1 83 ? 10.575 -0.583 -0.331 1.00 94.94 83 GLY A CA 1
ATOM 635 C C . GLY A 1 83 ? 9.317 0.244 -0.112 1.00 94.94 83 GLY A C 1
ATOM 636 O O . GLY A 1 83 ? 9.091 1.248 -0.788 1.00 94.94 83 GLY A O 1
ATOM 637 N N . ALA A 1 84 ? 8.493 -0.189 0.838 1.00 97.38 84 ALA A N 1
ATOM 638 C CA . ALA A 1 84 ? 7.328 0.551 1.296 1.00 97.38 84 ALA A CA 1
ATOM 639 C C . ALA A 1 84 ? 7.049 0.258 2.772 1.00 97.38 84 ALA A C 1
ATOM 641 O O . ALA A 1 84 ? 7.202 -0.879 3.221 1.00 97.38 84 ALA A O 1
ATOM 642 N N . SER A 1 85 ? 6.609 1.276 3.504 1.00 97.00 85 SER A N 1
ATOM 643 C CA . SER A 1 85 ? 6.161 1.171 4.889 1.00 97.00 85 SER A CA 1
ATOM 644 C C . SER A 1 85 ? 4.830 1.887 5.071 1.00 97.00 85 SER A C 1
ATOM 646 O O . SER A 1 85 ? 4.448 2.765 4.295 1.00 97.00 85 SER A O 1
ATOM 648 N N . LEU A 1 86 ? 4.105 1.459 6.095 1.00 96.81 86 LEU A N 1
ATOM 649 C CA . LEU A 1 86 ? 2.869 2.087 6.528 1.00 96.81 86 LEU A CA 1
ATOM 650 C C . LEU A 1 86 ? 3.041 2.397 8.009 1.00 96.81 86 LEU A C 1
ATOM 652 O O . LEU A 1 86 ? 3.313 1.467 8.765 1.00 96.81 86 LEU A O 1
ATOM 656 N N . ASP A 1 87 ? 2.919 3.659 8.394 1.00 94.06 87 ASP A N 1
ATOM 657 C CA 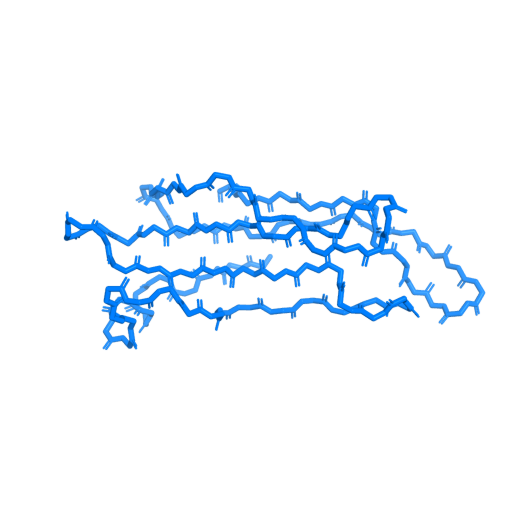. ASP A 1 87 ? 3.241 4.152 9.738 1.00 94.06 87 ASP A CA 1
ATOM 658 C C . ASP A 1 87 ? 2.179 5.131 10.246 1.00 94.06 87 ASP A C 1
ATOM 660 O O . ASP A 1 87 ? 1.608 5.867 9.406 1.00 94.06 87 ASP A O 1
#

Nearest PDB structures (foldseek):
  5k1h-assembly1_B  TM=7.381E-01  e=8.035E+00  Homo sapiens
  3trs-assembly2_D  TM=5.293E-01  e=4.897E+00  A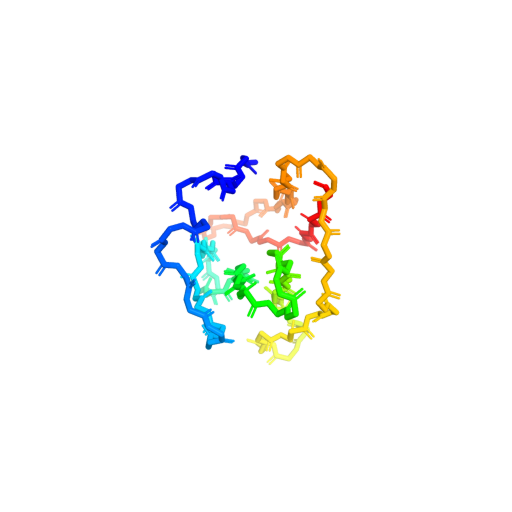spergillus niger var. macrosporus
  4i79-assembly2_B  TM=3.425E-01  e=2.395E+00  Homo sapiens

pLDDT: mean 91.75, std 8.48, range [64.81, 98.19]